Protein AF-A0A175YBG5-F1 (afdb_monomer_lite)

InterPro domains:
  IPR012340 Nucleic acid-binding, OB-fold [G3DSA:2.40.50.140] (12-159)
  IPR012340 Nucleic acid-binding, OB-fold [SSF50249] (46-140)

Structure (mmCIF, N/CA/C/O backbone):
data_AF-A0A175YBG5-F1
#
_entry.id   AF-A0A175YBG5-F1
#
loop_
_atom_site.group_PDB
_atom_site.id
_atom_site.type_symbol
_atom_site.label_atom_id
_atom_site.label_alt_id
_atom_site.label_comp_id
_atom_site.label_asym_id
_atom_site.label_entity_id
_atom_site.label_seq_id
_atom_site.pdbx_PDB_ins_code
_atom_site.Cartn_x
_atom_site.Cartn_y
_atom_site.Cartn_z
_atom_site.occupancy
_atom_site.B_iso_or_equiv
_atom_site.auth_seq_id
_atom_site.auth_comp_id
_atom_site.auth_asym_id
_atom_site.auth_atom_id
_atom_site.pdbx_PDB_model_num
ATOM 1 N N . MET A 1 1 ? 59.217 -25.275 -19.663 1.00 39.41 1 MET A N 1
ATOM 2 C CA . MET A 1 1 ? 59.135 -24.757 -18.282 1.00 39.41 1 MET A CA 1
ATOM 3 C C . MET A 1 1 ? 57.825 -23.993 -18.162 1.00 39.41 1 MET A C 1
ATOM 5 O O . MET A 1 1 ? 57.719 -22.913 -18.722 1.00 39.41 1 MET A O 1
ATOM 9 N N . LEU A 1 2 ? 56.801 -24.609 -17.568 1.00 44.31 2 LEU A N 1
ATOM 10 C CA . LEU A 1 2 ? 55.482 -24.009 -17.344 1.00 44.31 2 LEU A CA 1
ATOM 11 C C . LEU A 1 2 ? 55.426 -23.587 -15.873 1.00 44.31 2 LEU A C 1
ATOM 13 O O . LEU A 1 2 ? 55.463 -24.449 -14.999 1.00 44.31 2 LEU A O 1
ATOM 17 N N . HIS A 1 3 ? 55.401 -22.283 -15.597 1.00 46.66 3 HIS A N 1
ATOM 18 C CA . HIS A 1 3 ? 55.217 -21.778 -14.237 1.00 46.66 3 HIS A CA 1
ATOM 19 C C . HIS A 1 3 ? 53.729 -21.819 -13.881 1.00 46.66 3 HIS A C 1
ATOM 21 O O . HIS A 1 3 ? 52.921 -21.062 -14.414 1.00 46.66 3 HIS A O 1
ATOM 27 N N . SER A 1 4 ? 53.373 -22.740 -12.991 1.00 51.69 4 SER A N 1
ATOM 28 C CA . SER A 1 4 ? 52.066 -22.845 -12.355 1.00 51.69 4 SER A CA 1
ATOM 29 C C . SER A 1 4 ? 51.952 -21.814 -11.229 1.00 51.69 4 SER A C 1
ATOM 31 O O . SER A 1 4 ? 52.282 -22.112 -10.082 1.00 51.69 4 SER A O 1
ATOM 33 N N . ASN A 1 5 ? 51.478 -20.606 -11.533 1.00 50.47 5 ASN A N 1
ATOM 34 C CA . ASN A 1 5 ? 51.046 -19.676 -10.490 1.00 50.47 5 ASN A CA 1
ATOM 35 C C . ASN A 1 5 ? 49.584 -19.974 -10.143 1.00 50.47 5 ASN A C 1
ATOM 37 O O . ASN A 1 5 ? 48.661 -19.479 -10.786 1.00 50.47 5 ASN A O 1
ATOM 41 N N . GLY A 1 6 ? 49.390 -20.835 -9.142 1.00 46.56 6 GLY A N 1
ATOM 42 C CA . GLY A 1 6 ? 48.093 -21.042 -8.505 1.00 46.56 6 GLY A CA 1
ATOM 43 C C . GLY A 1 6 ? 47.667 -19.791 -7.736 1.00 46.56 6 GLY A C 1
ATOM 44 O O . GLY A 1 6 ? 48.471 -19.169 -7.044 1.00 46.56 6 GLY A O 1
ATOM 45 N N . TYR A 1 7 ? 46.401 -19.413 -7.877 1.00 59.97 7 TYR A N 1
ATOM 46 C CA . TYR A 1 7 ? 45.778 -18.351 -7.094 1.00 59.97 7 TYR A CA 1
ATOM 47 C C . TYR A 1 7 ? 45.638 -18.799 -5.630 1.00 59.97 7 TYR A C 1
ATOM 49 O O . TYR A 1 7 ? 45.017 -19.826 -5.357 1.00 59.97 7 TYR A O 1
ATOM 57 N N . VAL A 1 8 ? 46.200 -18.027 -4.695 1.00 61.91 8 VAL A N 1
ATOM 58 C CA . VAL A 1 8 ? 46.023 -18.205 -3.245 1.00 61.91 8 VAL A CA 1
ATOM 59 C C . VAL A 1 8 ? 45.037 -17.141 -2.768 1.00 61.91 8 VAL A C 1
ATOM 61 O O . VAL A 1 8 ? 45.303 -15.947 -2.901 1.00 61.91 8 VAL A O 1
ATOM 64 N N . ALA A 1 9 ? 43.884 -17.565 -2.252 1.00 51.94 9 ALA A N 1
ATOM 65 C CA . ALA A 1 9 ? 42.899 -16.652 -1.680 1.00 51.94 9 ALA A CA 1
ATOM 66 C C . ALA A 1 9 ? 43.435 -16.059 -0.360 1.00 51.94 9 ALA A C 1
ATOM 68 O O . ALA A 1 9 ? 43.963 -16.815 0.458 1.00 51.94 9 ALA A O 1
ATOM 69 N N . PRO A 1 10 ? 43.310 -14.743 -0.117 1.00 54.09 10 PRO A N 1
ATOM 70 C CA . PRO A 1 10 ? 43.702 -14.160 1.160 1.00 54.09 10 PRO A CA 1
ATOM 71 C C . PRO A 1 10 ? 42.749 -14.613 2.275 1.00 54.09 10 PRO A C 1
ATOM 73 O O . PRO A 1 10 ? 41.526 -14.616 2.105 1.00 54.09 10 PRO A O 1
ATOM 76 N N . GLU A 1 11 ? 43.316 -14.990 3.421 1.00 44.41 11 GLU A N 1
ATOM 77 C CA . GLU A 1 11 ? 42.563 -15.370 4.615 1.00 44.41 11 GLU A CA 1
ATOM 78 C C . GLU A 1 11 ? 41.701 -14.194 5.100 1.00 44.41 11 GLU A C 1
ATOM 80 O O . GLU A 1 11 ? 42.183 -13.085 5.336 1.00 44.41 11 GLU A O 1
ATOM 85 N N . ARG A 1 12 ? 40.392 -14.434 5.235 1.00 46.22 12 ARG A N 1
ATOM 86 C CA . ARG A 1 12 ? 39.456 -13.496 5.862 1.00 46.22 12 ARG A CA 1
ATOM 87 C C . ARG A 1 12 ? 39.710 -13.489 7.367 1.00 46.22 12 ARG A C 1
ATOM 89 O O . ARG A 1 12 ? 39.207 -14.354 8.081 1.00 46.22 12 ARG A O 1
ATOM 96 N N . THR A 1 13 ? 40.429 -12.489 7.860 1.00 45.75 13 THR A N 1
ATOM 97 C CA . THR A 1 13 ? 40.442 -12.169 9.290 1.00 45.75 13 THR A CA 1
ATOM 98 C C . THR A 1 13 ? 39.051 -11.667 9.677 1.00 45.75 13 THR A C 1
ATOM 100 O O . THR A 1 13 ? 38.637 -10.575 9.289 1.00 45.75 13 THR A O 1
ATOM 103 N N . LEU A 1 14 ? 38.293 -12.502 10.388 1.00 44.81 14 LEU A N 1
ATOM 104 C CA . LEU A 1 14 ? 36.971 -12.171 10.908 1.00 44.81 14 LEU A CA 1
ATOM 105 C C . LEU A 1 14 ? 37.144 -11.267 12.137 1.00 44.81 14 LEU A C 1
ATOM 107 O O . LEU A 1 14 ? 37.247 -11.738 13.267 1.00 44.81 14 LEU A O 1
ATOM 111 N N . SER A 1 15 ? 37.228 -9.958 11.914 1.00 48.00 15 SER A N 1
ATOM 112 C CA . SER A 1 15 ? 37.190 -8.971 12.992 1.00 48.00 15 SER A CA 1
ATOM 113 C C . SER A 1 15 ? 35.750 -8.861 13.492 1.00 48.00 15 SER A C 1
ATOM 115 O O . SER A 1 15 ? 34.935 -8.129 12.933 1.00 48.00 15 SER A O 1
ATOM 117 N N . THR A 1 16 ? 35.423 -9.612 14.539 1.00 43.09 16 THR A N 1
ATOM 118 C CA . THR A 1 16 ? 34.189 -9.443 15.308 1.00 43.09 16 THR A CA 1
ATOM 119 C C . THR A 1 16 ? 34.255 -8.100 16.038 1.00 43.09 16 THR A C 1
ATOM 121 O O . THR A 1 16 ? 34.799 -8.010 17.135 1.00 43.09 16 THR A O 1
ATOM 124 N N . GLN A 1 17 ? 33.738 -7.039 15.419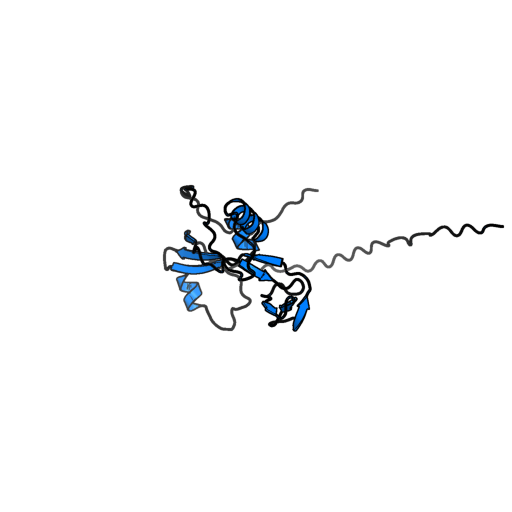 1.00 53.94 17 GLN A N 1
ATOM 125 C CA . GLN A 1 17 ? 33.388 -5.809 16.126 1.00 53.94 17 GLN A CA 1
ATOM 126 C C . GLN A 1 17 ? 31.899 -5.877 16.450 1.00 53.94 17 GLN A C 1
ATOM 128 O O . GLN A 1 17 ? 31.035 -5.569 15.633 1.00 53.94 17 GLN A O 1
ATOM 133 N N . THR A 1 18 ? 31.615 -6.379 17.649 1.00 42.34 18 THR A N 1
ATOM 134 C CA . THR A 1 18 ? 30.298 -6.304 18.272 1.00 42.34 18 THR A CA 1
ATOM 135 C C . THR A 1 18 ? 30.123 -4.886 18.802 1.00 42.34 18 THR A C 1
ATOM 137 O O . THR A 1 18 ? 30.370 -4.626 19.979 1.00 42.34 18 THR A O 1
ATOM 140 N N . ASP A 1 19 ? 29.694 -3.964 17.943 1.00 41.84 19 ASP A N 1
ATOM 141 C CA . ASP A 1 19 ? 29.124 -2.700 18.403 1.00 41.84 19 ASP A CA 1
ATOM 142 C C . ASP A 1 19 ? 27.741 -2.994 18.987 1.00 41.84 19 ASP A C 1
ATOM 144 O O . ASP A 1 19 ? 26.705 -2.945 18.323 1.00 41.84 19 ASP A O 1
ATOM 148 N N . SER A 1 20 ? 27.742 -3.350 20.270 1.00 51.06 20 SER A N 1
ATOM 149 C CA . SER A 1 20 ? 26.552 -3.426 21.108 1.00 51.06 20 SER A CA 1
ATOM 150 C C . SER A 1 20 ? 26.040 -2.010 21.372 1.00 51.06 20 SER A C 1
ATOM 152 O O . SER A 1 20 ? 26.181 -1.472 22.468 1.00 51.06 20 SER A O 1
ATOM 154 N N . SER A 1 21 ? 25.437 -1.398 20.356 1.00 53.62 21 SER A N 1
ATOM 155 C CA . SER A 1 21 ? 24.581 -0.234 20.551 1.00 53.62 21 SER A CA 1
ATOM 156 C C . SER A 1 21 ? 23.300 -0.723 21.216 1.00 53.62 21 SER A C 1
ATOM 158 O O . SER A 1 21 ? 22.444 -1.332 20.576 1.00 53.62 21 SER A O 1
ATOM 160 N N . THR A 1 22 ? 23.175 -0.500 22.521 1.00 45.62 22 THR A N 1
ATOM 161 C CA . THR A 1 22 ? 21.917 -0.639 23.256 1.00 45.62 22 THR A CA 1
ATOM 162 C C . THR A 1 22 ? 20.915 0.357 22.676 1.00 45.62 22 THR A C 1
ATOM 164 O O . THR A 1 22 ? 20.837 1.510 23.094 1.00 45.62 22 THR A O 1
ATOM 167 N N . VAL A 1 23 ? 20.157 -0.078 21.669 1.00 51.62 23 VAL A N 1
ATOM 168 C CA . VAL A 1 23 ? 19.010 0.668 21.152 1.00 51.62 23 VAL A CA 1
ATOM 169 C C . VAL A 1 23 ? 17.955 0.653 22.254 1.00 51.62 23 VAL A C 1
ATOM 171 O O . VAL A 1 23 ? 17.267 -0.345 22.460 1.00 51.62 23 VAL A O 1
ATOM 174 N N . SER A 1 24 ? 17.874 1.746 23.012 1.00 56.00 24 SER A N 1
ATOM 175 C CA . SER A 1 24 ? 16.765 2.003 23.928 1.00 56.00 24 SER A CA 1
ATOM 176 C C . SER A 1 24 ? 15.483 2.039 23.097 1.00 56.00 24 SER A C 1
ATOM 178 O O . SER A 1 24 ? 15.233 2.996 22.364 1.00 56.00 24 SER A O 1
ATOM 180 N N . ALA A 1 25 ? 14.714 0.952 23.131 1.00 65.62 25 ALA A N 1
ATOM 181 C CA . ALA A 1 25 ? 13.457 0.859 22.408 1.00 65.62 25 ALA A CA 1
ATOM 182 C C . ALA A 1 25 ? 12.445 1.799 23.074 1.00 65.62 25 ALA A C 1
ATOM 184 O O . ALA A 1 25 ? 11.938 1.504 24.157 1.00 65.62 25 ALA A O 1
ATOM 185 N N . MET A 1 26 ? 12.163 2.942 22.444 1.00 69.75 26 MET A N 1
ATOM 186 C CA . MET A 1 26 ? 11.048 3.780 22.879 1.00 69.75 26 MET A CA 1
ATOM 187 C C . MET A 1 26 ? 9.734 2.996 22.711 1.00 69.75 26 MET A C 1
ATOM 189 O O . MET A 1 26 ? 9.550 2.350 21.675 1.00 69.75 26 MET A O 1
ATOM 193 N N . PRO A 1 27 ? 8.824 3.013 23.703 1.00 81.12 27 PRO A N 1
ATOM 194 C CA . PRO A 1 27 ? 7.540 2.333 23.587 1.00 81.12 27 PRO A CA 1
ATOM 195 C C . PRO A 1 27 ? 6.731 2.888 22.408 1.00 81.12 27 PRO A C 1
ATOM 197 O O . PRO A 1 27 ? 6.555 4.099 22.299 1.00 81.12 27 PRO A O 1
ATOM 200 N N . ILE A 1 28 ? 6.217 2.008 21.543 1.00 86.94 28 ILE A N 1
ATOM 201 C CA . ILE A 1 28 ? 5.280 2.400 20.482 1.00 86.94 28 ILE A CA 1
ATOM 202 C C . ILE A 1 28 ? 3.942 2.745 21.144 1.00 86.94 28 ILE A C 1
ATOM 204 O O . ILE A 1 28 ? 3.308 1.885 21.761 1.00 86.94 28 ILE A O 1
ATOM 208 N N . GLU A 1 29 ? 3.512 3.999 21.025 1.00 89.62 29 GLU A N 1
ATOM 209 C CA . GLU A 1 29 ? 2.240 4.470 21.576 1.00 89.62 29 GLU A CA 1
ATOM 210 C C . GLU A 1 29 ? 1.059 3.843 20.813 1.00 89.62 29 GLU A C 1
ATOM 212 O O . GLU A 1 29 ? 1.072 3.754 19.583 1.00 89.62 29 GLU A O 1
ATOM 217 N N . THR A 1 30 ? 0.027 3.398 21.537 1.00 92.81 30 THR A N 1
ATOM 218 C CA . THR A 1 30 ? -1.232 2.929 20.935 1.00 92.81 30 THR A CA 1
ATOM 219 C C . THR A 1 30 ? -2.256 4.054 20.949 1.00 92.81 30 THR A C 1
ATOM 221 O O . THR A 1 30 ? -2.553 4.566 22.024 1.00 92.81 30 THR A O 1
ATOM 224 N N . ILE A 1 31 ? -2.820 4.399 19.790 1.00 92.31 31 ILE A N 1
ATOM 225 C CA . ILE A 1 31 ? -3.788 5.498 19.643 1.00 92.31 31 ILE A CA 1
ATOM 226 C C . ILE A 1 31 ? -4.990 5.090 18.781 1.00 92.31 31 ILE A C 1
ATOM 228 O O . ILE A 1 31 ? -4.914 4.169 17.959 1.00 92.31 31 ILE A O 1
ATOM 232 N N . SER A 1 32 ? -6.106 5.789 18.970 1.00 94.19 32 SER A N 1
ATOM 233 C CA . SER A 1 32 ? -7.300 5.719 18.120 1.00 94.19 32 SER A CA 1
ATOM 234 C C . SER A 1 32 ? -7.132 6.506 16.818 1.00 94.19 32 SER A C 1
ATOM 236 O O . SER A 1 32 ? -6.231 7.336 16.675 1.00 94.19 32 SER A O 1
ATOM 238 N N . LEU A 1 33 ? -8.027 6.266 15.860 1.00 92.44 33 LEU A N 1
ATOM 239 C CA . LEU A 1 33 ? -8.078 7.018 14.607 1.00 92.44 33 LEU A CA 1
ATOM 240 C C . LEU A 1 33 ? -8.401 8.499 14.834 1.00 92.44 33 LEU A C 1
ATOM 242 O O . LEU A 1 33 ? -7.800 9.356 14.188 1.00 92.44 33 LEU A O 1
ATOM 246 N N . LYS A 1 34 ? -9.285 8.809 15.788 1.00 93.19 34 LYS A N 1
ATOM 247 C CA . LYS A 1 34 ? -9.568 10.193 16.172 1.00 93.19 34 LYS A CA 1
ATOM 248 C C . LYS A 1 34 ? -8.318 10.900 16.700 1.00 93.19 34 LYS A C 1
ATOM 250 O O . LYS A 1 34 ? -7.972 11.969 16.207 1.00 93.19 34 LYS A O 1
ATOM 255 N N . GLU A 1 35 ? -7.603 10.287 17.643 1.00 90.81 35 GLU A N 1
ATOM 256 C CA . GLU A 1 35 ? -6.366 10.864 18.192 1.00 90.81 35 GLU A CA 1
ATOM 257 C C . GLU A 1 35 ? -5.296 11.034 17.113 1.00 90.81 35 GLU A C 1
ATOM 259 O O . GLU A 1 35 ? -4.602 12.043 17.114 1.00 90.81 35 GLU A O 1
ATOM 264 N N . LEU A 1 36 ? -5.181 10.089 16.171 1.00 89.50 36 LEU A N 1
ATOM 265 C CA . LEU A 1 36 ? -4.269 10.203 15.029 1.00 89.50 36 LEU A CA 1
ATOM 266 C C . LEU A 1 36 ? -4.566 11.459 14.193 1.00 89.50 36 LEU A C 1
ATOM 268 O O . LEU A 1 36 ? -3.640 12.177 13.813 1.00 89.50 36 LEU A O 1
ATOM 272 N N . SER A 1 37 ? -5.845 11.752 13.943 1.00 87.12 37 SER A N 1
ATOM 273 C CA . SER A 1 37 ? -6.255 12.937 13.180 1.00 87.12 37 SER A CA 1
ATOM 274 C C . SER A 1 37 ? -5.892 14.247 13.889 1.00 87.12 37 SER A C 1
ATOM 276 O O . SER A 1 37 ? -5.363 15.167 13.269 1.00 87.12 37 SER A O 1
ATOM 278 N N . GLU A 1 38 ? -6.079 14.301 15.209 1.00 87.44 38 GLU A N 1
ATOM 279 C CA . GLU A 1 38 ? -5.767 15.467 16.044 1.00 87.44 38 GLU A CA 1
ATOM 280 C C . GLU A 1 38 ? -4.251 15.681 16.186 1.00 87.44 38 GLU A C 1
ATOM 282 O O . GLU A 1 38 ? -3.775 16.802 16.358 1.00 87.44 38 GLU A O 1
ATOM 287 N N . LYS A 1 39 ? -3.485 14.594 16.077 1.00 79.12 39 LYS A N 1
ATOM 288 C CA . LYS A 1 39 ? -2.033 14.539 16.238 1.00 79.12 39 LYS A CA 1
ATOM 289 C C . LYS A 1 39 ? -1.247 14.874 14.962 1.00 79.12 39 LYS A C 1
ATOM 291 O O . LYS A 1 39 ? -0.025 14.958 15.016 1.00 79.12 39 LYS A O 1
ATOM 296 N N . THR A 1 40 ? -1.890 15.082 13.814 1.00 70.06 40 THR A N 1
ATOM 297 C CA . THR A 1 40 ? -1.182 15.281 12.535 1.00 70.06 40 THR A CA 1
ATOM 298 C C . THR A 1 40 ? -0.545 16.684 12.447 1.00 70.06 40 THR A C 1
ATOM 300 O O . THR A 1 40 ? -1.069 17.581 11.792 1.00 70.06 40 THR A O 1
ATOM 303 N N . SER A 1 41 ? 0.592 16.898 13.120 1.00 68.81 41 SER A N 1
ATOM 304 C CA . SER A 1 41 ? 1.480 18.056 12.933 1.00 68.81 41 SER A CA 1
ATOM 305 C C . SER A 1 41 ? 2.700 17.671 12.085 1.00 68.81 41 SER A C 1
ATOM 307 O O . SER A 1 41 ? 3.074 16.501 11.994 1.00 68.81 41 SER A O 1
ATOM 309 N N . THR A 1 42 ? 3.356 18.656 11.466 1.00 58.16 42 THR A N 1
ATOM 310 C CA . THR A 1 42 ? 4.539 18.459 10.604 1.00 58.16 42 THR A CA 1
ATOM 311 C C . THR A 1 42 ? 5.722 17.796 11.325 1.00 58.16 42 THR A C 1
ATOM 313 O O . THR A 1 42 ? 6.606 17.251 10.672 1.00 58.16 42 THR A O 1
ATOM 316 N N . GLU A 1 43 ? 5.736 17.809 12.661 1.00 61.31 43 GLU A N 1
ATOM 317 C CA . GLU A 1 43 ? 6.781 17.215 13.507 1.00 61.31 43 GLU A CA 1
ATOM 318 C C . GLU A 1 43 ? 6.641 15.687 13.659 1.00 61.31 43 GLU A C 1
ATOM 320 O O . GLU A 1 43 ? 7.544 15.028 14.165 1.00 61.31 43 GLU A O 1
ATOM 325 N N . MET A 1 44 ? 5.530 15.100 13.196 1.00 62.31 44 MET A N 1
ATOM 326 C CA . MET A 1 44 ? 5.170 13.698 13.461 1.00 62.31 44 MET A CA 1
ATOM 327 C C . MET A 1 44 ? 5.412 12.747 12.281 1.00 62.31 44 MET A C 1
ATOM 329 O O . MET A 1 44 ? 5.088 11.565 12.379 1.00 62.31 44 MET A O 1
ATOM 333 N N . LEU A 1 45 ? 6.010 13.224 11.181 1.00 63.28 45 LEU A N 1
ATOM 334 C CA . LEU A 1 45 ? 6.284 12.406 9.987 1.00 63.28 45 LEU A CA 1
ATOM 335 C C . LEU A 1 45 ? 7.230 11.218 10.262 1.00 63.28 45 LEU A C 1
ATOM 337 O O . LEU A 1 45 ? 7.162 10.224 9.543 1.00 63.28 45 LEU A O 1
ATOM 341 N N . ASP A 1 46 ? 8.030 11.290 11.331 1.00 72.00 46 ASP A N 1
ATOM 342 C CA . ASP A 1 46 ? 8.980 10.244 11.740 1.00 72.00 46 ASP A CA 1
ATOM 343 C C . ASP A 1 46 ? 8.552 9.473 13.010 1.00 72.00 46 ASP A C 1
ATOM 345 O O . ASP A 1 46 ? 9.364 8.777 13.624 1.00 72.00 46 ASP A O 1
ATOM 349 N N . THR A 1 47 ? 7.282 9.569 13.430 1.00 80.19 47 THR A N 1
ATOM 350 C CA . THR A 1 47 ? 6.781 8.862 14.627 1.00 80.19 47 THR A CA 1
ATOM 351 C C . THR A 1 47 ? 5.981 7.610 14.265 1.00 80.19 47 THR A C 1
ATOM 353 O O . THR A 1 47 ? 5.149 7.615 13.360 1.00 80.19 47 THR A O 1
ATOM 356 N N . PHE A 1 48 ? 6.208 6.522 15.007 1.00 84.69 48 PHE A N 1
ATOM 357 C CA . PHE A 1 48 ? 5.481 5.264 14.845 1.00 84.69 48 PHE A CA 1
ATOM 358 C C . PHE A 1 48 ? 4.389 5.114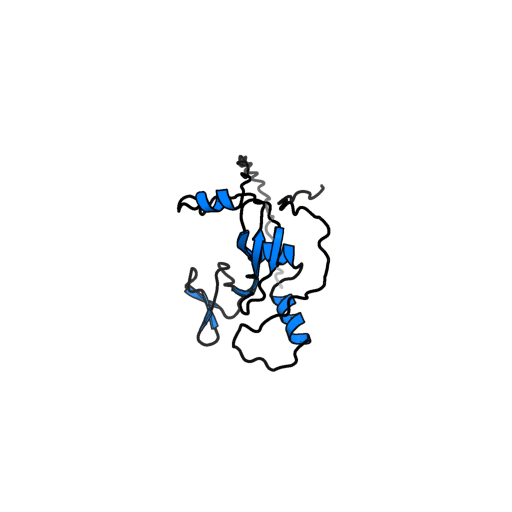 15.904 1.00 84.69 48 PHE A C 1
ATOM 360 O O . PHE A 1 48 ? 4.653 5.229 17.100 1.00 84.69 48 PHE A O 1
ATOM 367 N N . PHE A 1 49 ? 3.186 4.765 15.455 1.00 88.38 49 PHE A N 1
ATOM 368 C CA . PHE A 1 49 ? 2.030 4.505 16.309 1.00 88.38 49 PHE A CA 1
ATOM 369 C C . PHE A 1 49 ? 1.440 3.129 16.019 1.00 88.38 49 PHE A C 1
ATOM 371 O O . PHE A 1 49 ? 1.518 2.623 14.897 1.00 88.38 49 PHE A O 1
ATOM 378 N N . LEU A 1 50 ? 0.797 2.541 17.024 1.00 91.25 50 LEU A N 1
ATOM 379 C CA . LEU A 1 50 ? -0.018 1.345 16.867 1.00 91.25 50 LEU A CA 1
ATOM 380 C C . LEU A 1 50 ? -1.499 1.733 16.870 1.00 91.25 50 LEU A C 1
ATOM 382 O O . LEU A 1 50 ? -2.010 2.248 17.860 1.00 91.25 50 LEU A O 1
ATOM 386 N N . CYS A 1 51 ? -2.209 1.433 15.785 1.00 90.88 51 CYS A N 1
ATOM 387 C CA . CYS A 1 51 ? -3.656 1.613 15.709 1.00 90.88 51 CYS A CA 1
ATOM 388 C C . CYS A 1 51 ? -4.337 0.269 15.441 1.00 90.88 51 CYS A C 1
ATOM 390 O O . CYS A 1 51 ? -3.915 -0.495 14.568 1.00 90.88 51 CYS A O 1
ATOM 392 N N . LYS A 1 52 ? -5.393 -0.034 16.203 1.00 92.88 52 LYS A N 1
ATOM 393 C CA . LYS A 1 52 ? -6.205 -1.243 16.020 1.00 92.88 52 LYS A CA 1
ATOM 394 C C . LYS A 1 52 ? -7.481 -0.874 15.287 1.00 92.88 52 LYS A C 1
ATOM 396 O O . LYS A 1 52 ? -8.355 -0.216 15.842 1.00 92.88 52 LYS A O 1
ATOM 401 N N . VAL A 1 53 ? -7.593 -1.351 14.057 1.00 94.06 53 VAL A N 1
ATOM 402 C CA . VAL A 1 53 ? -8.702 -1.025 13.162 1.00 94.06 53 VAL A CA 1
ATOM 403 C C . VAL A 1 53 ? -9.320 -2.288 12.584 1.00 94.06 53 VAL A C 1
ATOM 405 O O . VAL A 1 53 ? -8.669 -3.323 12.446 1.00 94.06 53 VAL A O 1
ATOM 408 N N . GLN A 1 54 ? -10.590 -2.193 12.211 1.00 94.81 54 GLN A N 1
ATOM 409 C CA . GLN A 1 54 ? -11.271 -3.184 11.400 1.00 94.81 54 GLN A CA 1
ATOM 410 C C . GLN A 1 54 ? -11.301 -2.713 9.947 1.00 94.81 54 GLN A C 1
ATOM 412 O O . GLN A 1 54 ? -11.856 -1.657 9.643 1.00 94.81 54 GLN A O 1
ATOM 417 N N . VAL A 1 55 ? -10.767 -3.527 9.039 1.00 93.12 55 VAL A N 1
ATOM 418 C CA . VAL A 1 55 ? -10.914 -3.299 7.597 1.00 93.12 55 VAL A CA 1
ATOM 419 C C . VAL A 1 55 ? -12.379 -3.517 7.214 1.00 93.12 55 VAL A C 1
ATOM 421 O O . VAL A 1 55 ? -12.931 -4.592 7.452 1.00 93.12 55 VAL A O 1
ATOM 424 N N . LYS A 1 56 ? -13.028 -2.487 6.669 1.00 93.94 56 LYS A N 1
ATOM 425 C CA . LYS A 1 56 ? -14.428 -2.532 6.223 1.00 93.94 56 LYS A CA 1
ATOM 426 C C . LYS A 1 56 ? -14.543 -2.794 4.734 1.00 93.94 56 LYS A C 1
ATOM 428 O O . LYS A 1 56 ? -15.354 -3.621 4.332 1.00 93.94 56 LYS A O 1
ATOM 433 N N . VAL A 1 57 ? -13.748 -2.084 3.943 1.00 91.19 57 VAL A N 1
ATOM 434 C CA . VAL A 1 57 ? -13.746 -2.170 2.481 1.00 91.19 57 VAL A CA 1
ATOM 435 C C . VAL A 1 57 ? -12.302 -2.137 2.007 1.00 91.19 57 VAL A C 1
ATOM 437 O O . VAL A 1 57 ? -11.487 -1.401 2.561 1.00 91.19 57 VAL A O 1
ATOM 440 N N . VAL A 1 58 ? -11.989 -2.939 0.996 1.00 89.31 58 VAL A N 1
ATOM 441 C CA . VAL A 1 58 ? -10.771 -2.792 0.199 1.00 89.31 58 VAL A CA 1
ATOM 442 C C . VAL A 1 58 ? -11.202 -2.114 -1.093 1.00 89.31 58 VAL A C 1
ATOM 444 O O . VAL A 1 58 ? -12.085 -2.628 -1.773 1.00 89.31 58 VAL A O 1
ATOM 447 N N . GLU A 1 59 ? -10.660 -0.937 -1.390 1.00 86.94 59 GLU A N 1
ATOM 448 C CA . GLU A 1 59 ? -11.049 -0.201 -2.589 1.00 86.94 59 GLU A CA 1
ATOM 449 C C . GLU A 1 59 ? -10.411 -0.840 -3.826 1.00 86.94 59 GLU A C 1
ATOM 451 O O . GLU A 1 59 ? -9.186 -0.895 -3.975 1.00 86.94 59 GLU A O 1
ATOM 456 N N . GLU A 1 60 ? -11.259 -1.286 -4.748 1.00 78.31 60 GLU A N 1
ATOM 457 C CA . GLU A 1 60 ? -10.862 -1.772 -6.068 1.00 78.31 60 GLU A CA 1
ATOM 458 C C . GLU A 1 60 ? -10.627 -0.576 -6.996 1.00 78.31 60 GLU A C 1
ATOM 460 O O . GLU A 1 60 ? -11.425 -0.247 -7.871 1.00 78.31 60 GLU A O 1
ATOM 465 N N . THR A 1 61 ? -9.535 0.145 -6.754 1.00 75.38 61 THR A N 1
ATOM 466 C CA . THR A 1 61 ? -9.113 1.241 -7.631 1.00 75.38 61 THR A CA 1
ATOM 467 C C . THR A 1 61 ? -8.320 0.698 -8.810 1.00 75.38 61 THR A C 1
ATOM 469 O O . THR A 1 61 ? -7.557 -0.253 -8.672 1.00 75.38 61 THR A O 1
ATOM 472 N N . ASN A 1 62 ? -8.414 1.351 -9.970 1.00 67.19 62 ASN A N 1
ATOM 473 C CA . ASN A 1 62 ? -7.602 0.983 -11.136 1.00 67.19 62 ASN A CA 1
ATOM 474 C C . ASN A 1 62 ? -6.088 1.148 -10.883 1.00 67.19 62 ASN A C 1
ATOM 476 O O . ASN A 1 62 ? -5.298 0.543 -11.595 1.00 67.19 62 ASN A O 1
ATOM 480 N N . SER A 1 63 ? -5.692 1.9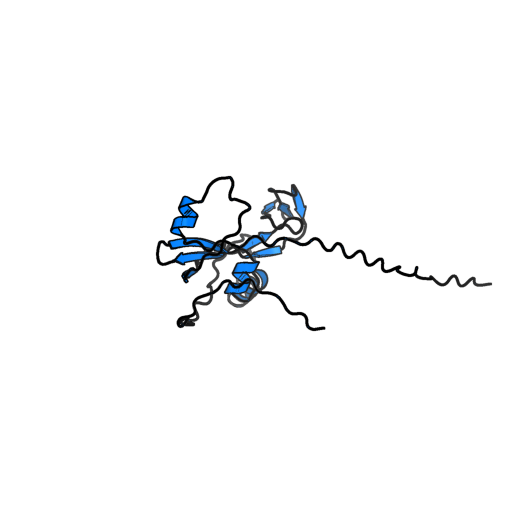14 -9.856 1.00 82.50 63 SER A N 1
ATOM 481 C CA . SER A 1 63 ? -4.301 2.252 -9.513 1.00 82.50 63 SER A CA 1
ATOM 482 C C . SER A 1 63 ? -3.769 1.531 -8.269 1.00 82.50 63 SER A C 1
ATOM 484 O O . SER A 1 63 ? -2.961 2.089 -7.522 1.00 82.50 63 SER A O 1
ATOM 486 N N . TRP A 1 64 ? -4.216 0.298 -8.030 1.00 89.88 64 TRP A N 1
ATOM 487 C CA . TRP A 1 64 ? -3.865 -0.496 -6.845 1.00 89.88 64 TRP A CA 1
ATOM 488 C C . TRP A 1 64 ? -2.392 -0.967 -6.808 1.00 89.88 64 TRP A C 1
ATOM 490 O O . TRP A 1 64 ? -1.947 -1.602 -5.846 1.00 89.88 64 TRP A O 1
ATOM 500 N N . TRP A 1 65 ? -1.611 -0.653 -7.843 1.00 93.00 65 TRP A N 1
ATOM 501 C CA . TRP A 1 65 ? -0.167 -0.857 -7.912 1.00 93.00 65 TRP A CA 1
ATOM 502 C C . TRP A 1 65 ? 0.507 0.281 -8.683 1.00 93.00 65 TRP A C 1
ATOM 504 O O . TRP A 1 65 ? -0.151 1.066 -9.361 1.00 93.00 65 TRP A O 1
ATOM 514 N N . PHE A 1 66 ? 1.829 0.370 -8.565 1.00 92.88 66 PHE A N 1
ATOM 515 C CA . PHE A 1 66 ? 2.641 1.353 -9.277 1.00 92.88 66 PHE A CA 1
ATOM 516 C C . PHE A 1 66 ? 4.017 0.785 -9.636 1.00 92.88 66 PHE A C 1
ATOM 518 O O . PHE A 1 66 ? 4.475 -0.208 -9.058 1.00 92.88 66 PHE A O 1
ATOM 525 N N . PHE A 1 67 ? 4.680 1.426 -10.596 1.00 93.62 67 PHE A N 1
ATOM 526 C CA . PHE A 1 67 ? 6.082 1.179 -10.908 1.00 93.62 67 PHE A CA 1
ATOM 527 C C . PHE A 1 67 ? 6.963 1.856 -9.864 1.00 93.62 67 PHE A C 1
ATOM 529 O O . PHE A 1 67 ? 6.855 3.051 -9.624 1.00 93.62 67 PHE A O 1
ATOM 536 N N . SER A 1 68 ? 7.839 1.093 -9.232 1.00 94.12 68 SER A N 1
ATOM 537 C CA . SER A 1 68 ? 8.747 1.546 -8.192 1.00 94.12 68 SER A CA 1
ATOM 538 C C . SER A 1 68 ? 10.178 1.595 -8.719 1.00 94.12 68 SER A C 1
ATOM 540 O O . SER A 1 68 ? 10.651 0.702 -9.435 1.00 94.12 68 SER A O 1
ATOM 542 N N . CYS A 1 69 ? 10.879 2.670 -8.377 1.00 92.12 69 CYS A N 1
ATOM 543 C CA . CYS A 1 69 ? 12.291 2.851 -8.654 1.00 92.12 69 CYS A CA 1
ATOM 544 C C . CYS A 1 69 ? 13.110 1.792 -7.912 1.00 92.12 69 CYS A C 1
ATOM 546 O O . CYS A 1 69 ? 13.066 1.714 -6.685 1.00 92.12 69 CYS A O 1
ATOM 548 N N . ILE A 1 70 ? 13.936 1.046 -8.647 1.00 90.00 70 ILE A N 1
ATOM 549 C CA . ILE A 1 70 ? 14.816 0.016 -8.076 1.00 90.00 70 ILE A CA 1
ATOM 550 C C . ILE A 1 70 ? 15.846 0.579 -7.080 1.00 90.00 70 ILE A C 1
ATOM 552 O O . ILE A 1 70 ? 16.339 -0.152 -6.230 1.00 90.00 70 ILE A O 1
ATOM 556 N N . GLY A 1 71 ? 16.183 1.870 -7.185 1.00 88.56 71 GLY A N 1
ATOM 557 C CA . GLY A 1 71 ? 17.179 2.516 -6.328 1.00 88.56 71 GLY A CA 1
ATOM 558 C C . GLY A 1 71 ? 16.618 3.049 -5.009 1.00 88.56 71 GLY A C 1
ATOM 559 O O . GLY A 1 71 ? 17.253 2.893 -3.973 1.00 88.56 71 GLY A O 1
ATOM 560 N N . CYS A 1 72 ? 15.445 3.691 -5.032 1.00 89.94 72 CYS A N 1
ATOM 561 C CA . CYS A 1 72 ? 14.897 4.391 -3.860 1.00 89.94 72 CYS A CA 1
ATOM 562 C C . CYS A 1 72 ? 13.502 3.929 -3.423 1.00 89.94 72 CYS A C 1
ATOM 564 O O . CYS A 1 72 ? 13.008 4.395 -2.400 1.00 89.94 72 CYS A O 1
ATOM 566 N N . GLY A 1 73 ? 12.844 3.055 -4.185 1.00 89.31 73 GLY A N 1
ATOM 567 C CA . GLY A 1 73 ? 11.503 2.563 -3.882 1.00 89.31 73 GLY A CA 1
ATOM 568 C C . GLY A 1 73 ? 10.351 3.531 -4.182 1.00 89.31 73 GLY A C 1
ATOM 569 O O . GLY A 1 73 ? 9.197 3.103 -4.134 1.00 89.31 73 GLY A O 1
ATOM 570 N N . GLU A 1 74 ? 10.636 4.791 -4.518 1.00 91.06 74 GLU A N 1
ATOM 571 C CA . GLU A 1 74 ? 9.620 5.780 -4.909 1.00 91.06 74 GLU A CA 1
ATOM 572 C C . GLU A 1 74 ? 8.962 5.436 -6.242 1.00 91.06 74 GLU A C 1
ATOM 574 O O . GLU A 1 74 ? 9.488 4.647 -7.027 1.00 91.06 74 GLU A O 1
ATOM 579 N N . GLU A 1 75 ? 7.829 6.070 -6.521 1.00 91.94 75 GLU A N 1
ATOM 580 C CA . GLU A 1 75 ? 7.129 5.910 -7.790 1.00 91.94 75 GLU A CA 1
ATOM 581 C C . GLU A 1 75 ? 7.989 6.358 -8.984 1.00 91.94 75 GLU A C 1
ATOM 583 O O . GLU A 1 75 ? 8.681 7.383 -8.964 1.00 91.94 75 GLU A O 1
ATOM 588 N N . ALA A 1 76 ? 7.967 5.532 -10.022 1.00 92.75 76 ALA A N 1
ATOM 589 C CA . ALA A 1 76 ? 8.639 5.720 -11.290 1.00 92.75 76 ALA A CA 1
ATOM 590 C C . ALA A 1 76 ? 7.596 5.789 -12.407 1.00 92.75 76 ALA A C 1
ATOM 592 O O . ALA A 1 76 ? 6.566 5.122 -12.362 1.00 92.75 76 ALA A O 1
ATOM 593 N N . TYR A 1 77 ? 7.895 6.579 -13.432 1.00 92.31 77 TYR A N 1
ATOM 594 C CA . TYR A 1 77 ? 6.998 6.825 -14.556 1.00 92.31 77 TYR A CA 1
ATOM 595 C C . TYR A 1 77 ? 7.633 6.346 -15.851 1.00 92.31 77 TYR A C 1
ATOM 597 O O . TYR A 1 77 ? 8.842 6.493 -16.032 1.00 92.31 77 TYR A O 1
ATOM 605 N N . THR A 1 78 ? 6.832 5.817 -16.771 1.00 90.44 78 THR A N 1
ATOM 606 C CA . THR A 1 78 ? 7.309 5.500 -18.118 1.00 90.44 78 THR A CA 1
ATOM 607 C C . THR A 1 78 ? 7.379 6.783 -18.941 1.00 90.44 78 THR A C 1
ATOM 609 O O . THR A 1 78 ? 6.362 7.414 -19.210 1.00 90.44 78 THR A O 1
ATOM 612 N N . ILE A 1 79 ? 8.588 7.185 -19.328 1.00 87.69 79 ILE A N 1
ATOM 613 C CA . ILE A 1 79 ? 8.858 8.352 -20.170 1.00 87.69 79 ILE A CA 1
ATOM 614 C C . ILE A 1 79 ? 9.739 7.874 -21.322 1.00 87.69 79 ILE A C 1
ATOM 616 O O . ILE A 1 79 ? 10.825 7.344 -21.090 1.00 87.69 79 ILE A O 1
ATOM 620 N N . GLU A 1 80 ? 9.250 8.022 -22.557 1.00 85.62 80 GLU A N 1
ATOM 621 C CA . GLU A 1 80 ? 9.954 7.594 -23.781 1.00 85.62 80 GLU A CA 1
ATOM 622 C C . GLU A 1 80 ? 10.384 6.109 -23.748 1.00 85.62 80 GLU A C 1
ATOM 624 O O . GLU A 1 80 ? 11.500 5.750 -24.125 1.00 85.62 80 GLU A O 1
ATOM 629 N N . GLY A 1 81 ? 9.512 5.233 -23.235 1.00 84.31 81 GLY A N 1
ATOM 630 C CA . GLY A 1 81 ? 9.776 3.791 -23.132 1.00 84.31 81 GLY A CA 1
ATOM 631 C C . GLY A 1 81 ? 10.790 3.395 -22.050 1.00 84.31 81 GLY A C 1
ATOM 632 O O . GLY A 1 81 ? 11.248 2.255 -22.026 1.00 84.31 81 GLY A O 1
ATOM 633 N N . LYS A 1 82 ? 11.169 4.313 -21.151 1.00 87.81 82 LYS A N 1
ATOM 634 C CA . LYS A 1 82 ? 12.072 4.047 -20.019 1.00 87.81 82 LYS A CA 1
ATOM 635 C C . LYS A 1 82 ? 11.415 4.426 -18.701 1.00 87.81 82 LYS A C 1
ATOM 637 O O . LYS A 1 82 ? 10.638 5.374 -18.643 1.00 87.81 82 LYS A O 1
ATOM 642 N N . PHE A 1 83 ? 11.772 3.738 -17.620 1.00 91.50 83 PHE A N 1
ATOM 643 C CA . PHE A 1 83 ? 11.292 4.094 -16.287 1.00 91.50 83 PHE A CA 1
ATOM 644 C C . PHE A 1 83 ? 12.132 5.227 -15.709 1.00 91.50 83 PHE A C 1
ATOM 646 O O . PHE A 1 83 ? 13.349 5.103 -15.595 1.00 91.50 83 PHE A O 1
ATOM 653 N N . LYS A 1 84 ? 11.502 6.323 -15.298 1.00 92.06 84 LYS A N 1
ATOM 654 C CA . LYS A 1 84 ? 12.171 7.482 -14.711 1.00 92.06 84 LYS A CA 1
ATOM 655 C C . LYS A 1 84 ? 11.658 7.741 -13.304 1.00 92.06 84 LYS A C 1
ATOM 657 O O . LYS A 1 84 ? 10.461 7.915 -13.088 1.00 92.06 84 LYS A O 1
ATOM 662 N N . CYS A 1 85 ? 12.577 7.809 -12.346 1.00 91.88 85 CYS A N 1
ATOM 663 C CA . CYS A 1 85 ? 12.262 8.256 -10.992 1.00 91.88 85 CYS A CA 1
ATOM 664 C C . CYS A 1 85 ? 12.393 9.777 -10.929 1.00 91.88 85 CYS A C 1
ATOM 666 O O . CYS A 1 85 ? 13.502 10.296 -11.007 1.00 91.88 85 CYS A O 1
ATOM 668 N N . THR A 1 86 ? 11.288 10.500 -10.778 1.00 87.69 86 THR A N 1
ATOM 669 C CA . THR A 1 86 ? 11.296 11.973 -10.742 1.00 87.69 86 THR A CA 1
ATOM 670 C C . THR A 1 86 ? 11.494 12.541 -9.337 1.00 87.69 86 THR A C 1
ATOM 672 O O . THR A 1 86 ? 11.966 13.665 -9.206 1.00 87.69 86 THR A O 1
ATOM 675 N N . ALA A 1 87 ? 11.187 11.761 -8.295 1.00 86.25 87 ALA A N 1
ATOM 676 C CA . ALA A 1 87 ? 11.177 12.234 -6.912 1.00 86.25 87 ALA A CA 1
ATOM 677 C C . ALA A 1 87 ? 12.572 12.343 -6.271 1.00 86.25 87 ALA A C 1
ATOM 679 O O . ALA A 1 87 ? 12.888 13.361 -5.665 1.00 86.25 87 ALA A O 1
ATOM 680 N N . LYS A 1 88 ? 13.403 11.292 -6.374 1.00 87.94 88 LYS A N 1
ATOM 681 C CA . LYS A 1 88 ? 14.688 11.208 -5.645 1.00 87.94 88 LYS A CA 1
ATOM 682 C C . LYS A 1 88 ? 15.895 10.989 -6.550 1.00 87.94 88 LYS A C 1
ATOM 684 O O . LYS A 1 88 ? 16.860 11.735 -6.468 1.00 87.94 88 LYS A O 1
ATOM 689 N N . CYS A 1 89 ? 15.864 9.964 -7.401 1.00 88.31 89 CYS A N 1
ATOM 690 C CA . CYS A 1 89 ? 17.061 9.561 -8.145 1.00 88.31 89 CYS A CA 1
ATOM 691 C C . CYS A 1 89 ? 17.285 10.355 -9.437 1.00 88.31 89 CYS A C 1
ATOM 693 O O . CYS A 1 89 ? 18.411 10.397 -9.917 1.00 88.31 89 CYS A O 1
ATOM 695 N N . GLN A 1 90 ? 16.223 10.907 -10.039 1.00 84.56 90 GLN A N 1
ATOM 696 C CA . GLN A 1 90 ? 16.243 11.608 -11.338 1.00 84.56 90 GLN A CA 1
ATOM 697 C C . GLN A 1 90 ? 16.832 10.794 -12.513 1.00 84.56 90 GLN A C 1
ATOM 699 O O . GLN A 1 90 ? 17.002 11.317 -13.614 1.00 84.56 90 GLN A O 1
ATOM 704 N N . GLY A 1 91 ? 17.102 9.504 -12.299 1.00 81.38 91 GLY A N 1
ATOM 705 C CA . GLY A 1 91 ? 17.688 8.586 -13.265 1.00 81.38 91 GLY A CA 1
ATOM 706 C C . GLY A 1 91 ? 16.652 7.874 -14.130 1.00 81.38 91 GLY A C 1
ATOM 707 O O . GLY A 1 91 ? 15.480 7.752 -13.759 1.00 81.38 91 GLY A O 1
ATOM 708 N N . ASN A 1 92 ? 17.126 7.378 -15.274 1.00 85.19 92 ASN A N 1
ATOM 709 C CA . ASN A 1 92 ? 16.380 6.493 -16.163 1.00 85.19 92 ASN A CA 1
ATOM 710 C C . ASN A 1 92 ? 16.839 5.049 -15.943 1.00 85.19 92 ASN A C 1
ATOM 712 O O . ASN A 1 92 ? 18.040 4.777 -15.905 1.00 85.19 92 ASN A O 1
ATOM 716 N N . TYR A 1 93 ? 15.888 4.130 -15.857 1.00 86.06 93 TYR A N 1
ATOM 717 C CA . TYR A 1 93 ? 16.102 2.720 -15.582 1.00 86.06 93 TYR A CA 1
ATOM 718 C C . TYR A 1 93 ? 15.430 1.867 -16.664 1.00 86.06 93 TYR A C 1
ATOM 720 O O . TYR A 1 93 ? 14.316 2.179 -17.094 1.00 86.06 93 TYR A O 1
ATOM 728 N N . PRO A 1 94 ? 16.085 0.782 -17.111 1.00 86.12 94 PRO A N 1
ATOM 729 C CA . PRO A 1 94 ? 15.502 -0.135 -18.089 1.00 86.12 94 PRO A CA 1
ATOM 730 C C . PRO A 1 94 ? 14.427 -1.042 -17.475 1.00 86.12 94 PRO A C 1
ATOM 732 O O . PRO A 1 94 ? 13.621 -1.613 -18.198 1.00 86.12 94 PRO A O 1
ATOM 735 N N . ILE A 1 95 ? 14.421 -1.189 -16.148 1.00 88.94 95 ILE A N 1
ATOM 736 C CA . ILE A 1 95 ? 13.493 -2.044 -15.408 1.00 88.94 95 ILE A CA 1
ATOM 737 C C . ILE A 1 95 ? 12.917 -1.291 -14.209 1.00 88.94 95 ILE A C 1
ATOM 739 O O . ILE A 1 95 ? 13.552 -0.382 -13.669 1.00 88.94 95 ILE A O 1
ATOM 743 N N . SER A 1 96 ? 11.729 -1.704 -13.776 1.00 92.56 96 SER A N 1
ATOM 744 C CA . SER A 1 96 ? 11.070 -1.213 -12.567 1.00 92.56 96 SER A CA 1
ATOM 745 C C . SER A 1 96 ? 10.334 -2.354 -11.862 1.00 92.56 96 SER A C 1
ATOM 747 O O . SER A 1 96 ? 9.853 -3.292 -12.502 1.00 92.56 96 SER A O 1
ATOM 749 N N . GLU A 1 97 ? 10.265 -2.285 -10.533 1.00 92.81 97 GLU A N 1
ATOM 750 C CA . GLU A 1 97 ? 9.497 -3.226 -9.718 1.00 92.81 97 GLU A CA 1
ATOM 751 C C . GLU A 1 97 ? 8.034 -2.797 -9.648 1.00 92.81 97 GLU A C 1
ATOM 753 O O . GLU A 1 97 ? 7.740 -1.625 -9.443 1.00 92.81 97 GLU A O 1
ATOM 758 N N . LYS A 1 98 ? 7.096 -3.738 -9.745 1.00 93.12 98 LYS A N 1
ATOM 759 C CA . LYS A 1 98 ? 5.683 -3.448 -9.479 1.00 93.12 98 LYS A CA 1
ATOM 760 C C . LYS A 1 98 ? 5.417 -3.592 -7.982 1.00 93.12 98 LYS A C 1
ATOM 762 O O . LYS A 1 98 ? 5.707 -4.652 -7.427 1.00 93.12 98 LYS A O 1
ATOM 767 N N . ARG A 1 99 ? 4.861 -2.561 -7.341 1.00 94.44 99 ARG A N 1
ATOM 768 C CA . ARG A 1 99 ? 4.544 -2.554 -5.900 1.00 94.44 99 ARG A CA 1
ATOM 769 C C . ARG A 1 99 ? 3.082 -2.247 -5.636 1.00 94.44 99 ARG A C 1
ATOM 771 O O . ARG A 1 99 ? 2.471 -1.478 -6.370 1.00 94.44 99 ARG A O 1
ATOM 778 N N . CYS A 1 100 ? 2.532 -2.837 -4.580 1.00 93.38 100 CYS A N 1
ATOM 779 C CA . CYS A 1 100 ? 1.148 -2.616 -4.180 1.00 93.38 100 CYS A CA 1
ATOM 780 C C . CYS A 1 100 ? 0.949 -1.220 -3.566 1.00 93.38 100 CYS A C 1
ATOM 782 O O . CYS A 1 100 ? 1.768 -0.748 -2.771 1.00 93.38 100 CYS A O 1
ATOM 784 N N . ARG A 1 101 ? -0.197 -0.615 -3.882 1.00 93.94 101 ARG A N 1
ATOM 785 C CA . ARG A 1 101 ? -0.773 0.589 -3.275 1.00 93.94 101 ARG A CA 1
ATOM 786 C C . ARG A 1 101 ? -2.265 0.330 -3.081 1.00 93.94 101 ARG A C 1
ATOM 788 O O . ARG A 1 101 ? -3.085 0.704 -3.908 1.00 93.94 101 ARG A O 1
ATOM 795 N N . ILE A 1 102 ? -2.612 -0.372 -2.009 1.00 92.19 102 ILE A N 1
ATOM 796 C CA . ILE A 1 102 ? -4.003 -0.742 -1.733 1.00 92.19 102 ILE A CA 1
ATOM 797 C C . ILE A 1 102 ? -4.622 0.317 -0.837 1.00 92.19 102 ILE A C 1
ATOM 799 O O . ILE A 1 102 ? -4.082 0.599 0.229 1.00 92.19 102 ILE A O 1
ATOM 803 N N . VAL A 1 103 ? -5.758 0.877 -1.238 1.00 93.19 103 VAL A N 1
ATOM 804 C CA . VAL A 1 103 ? -6.541 1.753 -0.365 1.00 93.19 103 VAL A CA 1
ATOM 805 C C . VAL A 1 103 ? -7.583 0.905 0.350 1.00 93.19 103 VAL A C 1
ATOM 807 O O . VAL A 1 103 ? -8.265 0.088 -0.266 1.00 93.19 103 VAL A O 1
ATOM 810 N N . ILE A 1 104 ? -7.679 1.055 1.666 1.00 93.19 104 ILE A N 1
ATOM 811 C CA . ILE A 1 104 ? -8.698 0.395 2.479 1.00 93.19 104 ILE A CA 1
ATOM 812 C C . ILE A 1 104 ? -9.491 1.428 3.266 1.00 93.19 104 ILE A C 1
ATOM 814 O O . ILE A 1 104 ? -8.916 2.385 3.775 1.00 93.19 104 ILE A O 1
ATOM 818 N N . LEU A 1 105 ? -10.785 1.184 3.453 1.00 94.06 105 LEU A N 1
ATOM 819 C CA . LEU A 1 105 ? -11.573 1.869 4.469 1.00 94.06 105 LEU A CA 1
ATOM 820 C C . LEU A 1 105 ? -11.424 1.104 5.783 1.00 94.06 105 LEU A C 1
ATOM 822 O O . LEU A 1 105 ? -11.955 -0.001 5.941 1.00 94.06 105 LEU A O 1
ATOM 826 N N . ALA A 1 106 ? -10.696 1.685 6.726 1.00 94.75 106 ALA A N 1
ATOM 827 C CA . ALA A 1 106 ? -10.474 1.136 8.053 1.00 94.75 106 ALA A CA 1
ATOM 828 C C . ALA A 1 106 ? -11.316 1.892 9.082 1.00 94.75 106 ALA A C 1
ATOM 830 O O . ALA A 1 106 ? -11.410 3.114 9.035 1.00 94.75 106 ALA A O 1
ATOM 831 N N . LYS A 1 107 ? -11.930 1.170 10.019 1.00 95.56 107 LYS A N 1
ATOM 832 C CA . LYS A 1 107 ? -12.785 1.742 11.063 1.00 95.56 107 LYS A CA 1
ATOM 833 C C . LYS A 1 107 ? -12.362 1.264 12.444 1.00 95.56 107 LYS A C 1
ATOM 835 O O . LYS A 1 107 ? -12.152 0.068 12.637 1.00 95.56 107 LYS A O 1
ATOM 840 N N . ASP A 1 108 ? -12.333 2.170 13.408 1.00 95.00 108 ASP A N 1
ATOM 841 C CA . ASP A 1 108 ? -12.256 1.856 14.833 1.00 95.00 108 ASP A CA 1
ATOM 842 C C . ASP A 1 108 ? -13.559 2.312 15.543 1.00 95.00 108 ASP A C 1
ATOM 844 O O . ASP A 1 108 ? -14.529 2.696 14.877 1.00 95.00 108 ASP A O 1
ATOM 848 N N . PRO A 1 109 ? -13.675 2.199 16.879 1.00 94.69 109 PRO A N 1
ATOM 849 C CA . PRO A 1 109 ? -14.855 2.689 17.593 1.00 94.69 109 PRO A CA 1
ATOM 850 C C . PRO A 1 109 ? -15.076 4.204 17.494 1.00 94.69 109 PRO A C 1
ATOM 852 O O . PRO A 1 109 ? -16.191 4.655 17.746 1.00 94.69 109 PRO A O 1
ATOM 855 N N . THR A 1 110 ? -14.041 4.977 17.161 1.00 95.06 110 THR A N 1
ATOM 856 C CA . THR A 1 110 ? -14.088 6.439 17.106 1.00 95.06 110 THR A CA 1
ATOM 857 C C . THR A 1 110 ? -14.495 6.928 15.720 1.00 95.06 110 THR A C 1
ATOM 859 O O . THR A 1 110 ? -15.483 7.647 15.597 1.00 95.06 110 THR A O 1
ATOM 862 N N . GLU A 1 111 ? -13.786 6.503 14.674 1.00 94.12 111 GLU A N 1
ATOM 863 C CA . GLU A 1 111 ? -13.872 7.060 13.323 1.00 94.12 111 GLU A CA 1
ATOM 864 C C . GLU A 1 111 ? -13.542 6.009 12.248 1.00 94.12 111 GLU A C 1
ATOM 866 O O . GLU A 1 111 ? -13.246 4.844 12.530 1.00 94.12 111 GLU A O 1
ATOM 871 N N . ALA A 1 112 ? -13.640 6.410 10.980 1.00 94.50 112 ALA A N 1
ATOM 872 C CA . ALA A 1 112 ? -13.226 5.601 9.842 1.00 94.50 112 ALA A CA 1
ATOM 873 C C . ALA A 1 112 ? -12.405 6.442 8.862 1.00 94.50 112 ALA A C 1
ATOM 875 O O . ALA A 1 112 ? -12.799 7.558 8.536 1.00 94.50 112 ALA A O 1
ATOM 876 N N . TYR A 1 113 ? -11.299 5.882 8.374 1.00 93.88 113 TYR A N 1
ATOM 877 C CA . TYR A 1 113 ? -10.372 6.543 7.459 1.00 93.88 113 TYR A CA 1
ATOM 878 C C . TYR A 1 113 ? -9.983 5.645 6.296 1.00 93.88 113 TYR A C 1
ATOM 880 O O . TYR A 1 113 ? -9.897 4.421 6.428 1.00 93.88 113 TYR A O 1
ATOM 888 N N . ASN A 1 114 ? -9.668 6.293 5.178 1.00 92.94 114 ASN A N 1
ATOM 889 C CA . ASN A 1 114 ? -8.967 5.653 4.081 1.00 92.94 114 ASN A CA 1
ATOM 890 C C . ASN A 1 114 ? -7.477 5.559 4.417 1.00 92.94 114 ASN A C 1
ATOM 892 O O . ASN A 1 114 ? -6.812 6.570 4.630 1.00 92.94 114 ASN A O 1
ATOM 896 N N . ILE A 1 115 ? -6.961 4.333 4.474 1.00 92.12 115 ILE A N 1
ATOM 897 C CA . ILE A 1 115 ? -5.558 4.032 4.763 1.00 92.12 115 ILE A CA 1
ATOM 898 C C . ILE A 1 115 ? -4.924 3.429 3.515 1.00 92.12 115 ILE A C 1
ATOM 900 O O . ILE A 1 115 ? -5.466 2.499 2.917 1.00 92.12 115 ILE A O 1
ATOM 904 N N . VAL A 1 116 ? -3.748 3.937 3.144 1.00 92.56 116 VAL A N 1
ATOM 905 C CA . VAL A 1 116 ? -2.953 3.397 2.039 1.00 92.56 116 VAL A CA 1
ATOM 906 C C . VAL A 1 116 ? -1.983 2.349 2.574 1.00 92.56 116 VAL A C 1
ATOM 908 O O . VAL A 1 116 ? -1.069 2.651 3.339 1.00 92.56 116 VAL A O 1
ATOM 911 N N . LEU A 1 117 ? -2.160 1.105 2.145 1.00 92.75 117 LEU A N 1
ATOM 912 C CA . LEU A 1 117 ? -1.256 0.001 2.424 1.00 92.75 117 LEU A CA 1
ATOM 913 C C . LEU A 1 117 ? -0.256 -0.150 1.278 1.00 92.75 117 LEU A C 1
ATOM 915 O O . LEU A 1 117 ? -0.609 -0.528 0.158 1.00 92.75 117 LEU A O 1
ATOM 919 N N . LEU A 1 118 ? 1.011 0.113 1.587 1.00 92.56 118 LEU A N 1
ATOM 920 C CA . LEU A 1 118 ? 2.129 -0.151 0.686 1.00 92.56 118 LEU A CA 1
ATOM 921 C C . LEU A 1 118 ? 2.573 -1.618 0.771 1.00 92.56 118 LEU A C 1
ATOM 923 O O . LEU A 1 118 ? 2.114 -2.385 1.620 1.00 92.56 118 LEU A O 1
ATOM 927 N N . ASP A 1 119 ? 3.500 -1.997 -0.104 1.00 91.00 119 ASP A N 1
ATOM 928 C CA . ASP A 1 119 ? 3.876 -3.376 -0.437 1.00 91.00 119 ASP A CA 1
ATOM 929 C C . ASP A 1 119 ? 3.965 -4.355 0.747 1.00 91.00 119 ASP A C 1
ATOM 931 O O . ASP A 1 119 ? 3.339 -5.413 0.716 1.00 91.00 119 ASP A O 1
ATOM 935 N N . ARG A 1 120 ? 4.663 -4.000 1.836 1.00 90.44 120 ARG A N 1
ATOM 936 C CA . ARG A 1 120 ? 4.794 -4.884 3.010 1.00 90.44 120 ARG A CA 1
ATOM 937 C C . ARG A 1 120 ? 3.449 -5.157 3.689 1.00 90.44 120 ARG A C 1
ATOM 939 O O . ARG A 1 120 ? 3.142 -6.309 3.990 1.00 90.44 120 ARG A O 1
ATOM 946 N N . ALA A 1 121 ? 2.660 -4.112 3.931 1.00 90.94 121 ALA A N 1
ATOM 947 C CA . ALA A 1 121 ? 1.359 -4.233 4.581 1.00 90.94 121 ALA A CA 1
ATOM 948 C C . ALA A 1 121 ? 0.339 -4.903 3.649 1.00 90.94 121 ALA A C 1
ATOM 950 O O . ALA A 1 121 ? -0.371 -5.818 4.062 1.00 90.94 121 ALA A O 1
ATOM 951 N N . ALA A 1 122 ? 0.337 -4.527 2.369 1.00 91.56 122 ALA A N 1
ATOM 952 C CA . ALA A 1 122 ? -0.516 -5.134 1.355 1.00 91.56 122 ALA A CA 1
ATOM 953 C C . ALA A 1 122 ? -0.213 -6.629 1.170 1.00 91.56 122 ALA A C 1
ATOM 955 O O . ALA A 1 122 ? -1.131 -7.442 1.153 1.00 91.56 122 ALA A O 1
ATOM 956 N N . LYS A 1 123 ? 1.063 -7.028 1.114 1.00 90.75 123 LYS A N 1
ATOM 957 C CA . LYS A 1 123 ? 1.468 -8.439 1.033 1.00 90.75 123 LYS A CA 1
ATOM 958 C C . LYS A 1 123 ? 1.070 -9.220 2.282 1.00 90.75 123 LYS A C 1
ATOM 960 O O . LYS A 1 123 ? 0.690 -10.380 2.161 1.00 90.75 123 LYS A O 1
ATOM 965 N N . SER A 1 124 ? 1.134 -8.604 3.463 1.00 90.25 124 SER A N 1
ATOM 966 C CA . SER A 1 124 ? 0.648 -9.228 4.699 1.00 90.25 124 SER A CA 1
ATOM 967 C C . SER A 1 124 ? -0.862 -9.471 4.666 1.00 90.25 124 SER A C 1
ATOM 969 O O . SER A 1 124 ? -1.321 -10.480 5.190 1.00 90.25 124 SER A O 1
ATOM 971 N N . LEU A 1 125 ? -1.624 -8.559 4.057 1.00 86.81 125 LEU A N 1
ATOM 972 C CA . LEU A 1 125 ? -3.077 -8.663 3.947 1.00 86.81 125 LEU A CA 1
ATOM 973 C C . LEU A 1 125 ? -3.514 -9.646 2.846 1.00 86.81 125 LEU A C 1
ATOM 975 O O . LEU A 1 125 ? -4.422 -10.443 3.055 1.00 86.81 125 LEU A O 1
ATOM 979 N N . LEU A 1 126 ? -2.868 -9.593 1.677 1.00 87.00 126 LEU A N 1
ATOM 980 C CA . LEU A 1 126 ? -3.266 -10.323 0.465 1.00 87.00 126 LEU A CA 1
ATOM 981 C C . LEU A 1 126 ? -2.512 -11.648 0.263 1.00 87.00 126 LEU A C 1
ATOM 983 O O . LEU A 1 126 ? -2.914 -12.479 -0.549 1.00 87.00 126 LEU A O 1
ATOM 987 N N . GLY A 1 127 ? -1.377 -11.840 0.939 1.00 89.06 127 GLY A N 1
ATOM 988 C CA . GLY A 1 127 ? -0.514 -13.018 0.799 1.00 89.06 127 GLY A CA 1
ATOM 989 C C . GLY A 1 127 ? 0.253 -13.112 -0.529 1.00 89.06 127 GLY A C 1
ATOM 990 O O . GLY A 1 127 ? 0.940 -14.105 -0.773 1.00 89.06 127 GLY A O 1
ATOM 991 N N . LYS A 1 128 ? 0.153 -12.105 -1.406 1.00 91.62 128 LYS A N 1
ATOM 992 C CA . LYS A 1 128 ? 0.745 -12.095 -2.754 1.00 91.62 128 LYS A CA 1
ATOM 993 C C . LYS A 1 128 ? 1.411 -10.750 -3.054 1.00 91.62 128 LYS A C 1
ATOM 995 O O . LYS A 1 128 ? 1.082 -9.736 -2.447 1.00 91.62 128 LYS A O 1
ATOM 1000 N N . THR A 1 129 ? 2.376 -10.759 -3.972 1.00 92.81 129 THR A N 1
ATOM 1001 C CA . THR A 1 129 ? 3.020 -9.543 -4.497 1.00 92.81 129 THR A CA 1
ATOM 1002 C C . THR A 1 129 ? 2.195 -8.949 -5.639 1.00 92.81 129 THR A C 1
ATOM 1004 O O . THR A 1 129 ? 1.433 -9.677 -6.280 1.00 92.81 129 THR A O 1
ATOM 1007 N N . ALA A 1 130 ? 2.395 -7.662 -5.951 1.00 92.75 130 ALA A N 1
ATOM 1008 C CA . ALA A 1 130 ? 1.732 -7.007 -7.084 1.00 92.75 130 ALA A CA 1
ATOM 1009 C C . ALA A 1 130 ? 1.940 -7.781 -8.394 1.00 92.75 130 ALA A C 1
ATOM 1011 O O . ALA A 1 130 ? 0.978 -8.095 -9.085 1.00 92.75 130 ALA A O 1
ATOM 1012 N N . THR A 1 131 ? 3.179 -8.184 -8.695 1.00 92.56 131 THR A N 1
ATOM 1013 C CA . THR A 1 131 ? 3.501 -8.965 -9.901 1.00 92.56 131 THR A CA 1
ATOM 1014 C C . THR A 1 131 ? 2.687 -10.254 -10.005 1.00 92.56 131 THR A C 1
ATOM 1016 O O . THR A 1 131 ? 2.203 -10.575 -11.085 1.00 92.56 131 THR A O 1
ATOM 1019 N N . LYS A 1 132 ? 2.508 -10.980 -8.892 1.00 92.38 132 LYS A N 1
ATOM 1020 C CA . LYS A 1 132 ? 1.732 -12.226 -8.881 1.00 92.38 132 LYS A CA 1
ATOM 1021 C C . LYS A 1 132 ? 0.241 -11.961 -9.092 1.00 92.38 132 LYS A C 1
ATOM 1023 O O . LYS A 1 132 ? -0.383 -12.664 -9.872 1.00 92.38 132 LYS A O 1
ATOM 1028 N N . LEU A 1 133 ? -0.304 -10.935 -8.439 1.00 89.81 133 LEU A N 1
ATOM 1029 C CA . LEU A 1 133 ? -1.703 -10.530 -8.609 1.00 89.81 133 LEU A CA 1
ATOM 1030 C C . LEU A 1 133 ? -1.999 -10.085 -10.051 1.00 89.81 133 LEU A C 1
ATOM 1032 O O . LEU A 1 133 ? -3.043 -10.424 -10.595 1.00 89.81 133 LEU A O 1
ATOM 1036 N N . ILE A 1 134 ? -1.061 -9.380 -10.693 1.00 89.88 134 ILE A N 1
ATOM 1037 C CA . ILE A 1 134 ? -1.181 -8.970 -12.100 1.00 89.88 134 ILE A CA 1
ATOM 1038 C C . ILE A 1 134 ? -1.154 -10.186 -13.027 1.00 89.88 134 ILE A C 1
ATOM 1040 O O . ILE A 1 134 ? -2.009 -10.288 -13.901 1.00 89.88 134 ILE A O 1
ATOM 1044 N N . ALA A 1 135 ? -0.205 -11.106 -12.824 1.00 89.00 135 ALA A N 1
ATOM 1045 C CA . ALA A 1 135 ? -0.092 -12.317 -13.637 1.00 89.00 135 ALA A CA 1
ATOM 1046 C C . ALA A 1 135 ? -1.376 -13.164 -13.573 1.00 89.00 135 ALA A C 1
ATOM 1048 O O . ALA A 1 135 ? -1.940 -13.525 -14.605 1.00 89.00 135 ALA A O 1
ATOM 1049 N N . GLU A 1 136 ? -1.900 -13.381 -12.365 1.00 86.81 136 GLU A N 1
ATOM 1050 C CA . GLU A 1 136 ? -3.150 -14.118 -12.151 1.00 86.81 136 GLU A CA 1
ATOM 1051 C C . GLU A 1 136 ? -4.359 -13.423 -12.803 1.00 86.81 136 GLU A C 1
ATOM 1053 O O . GLU A 1 136 ? -5.286 -14.091 -13.254 1.00 86.81 136 GLU A O 1
ATOM 1058 N N . ASN A 1 137 ? -4.366 -12.090 -12.895 1.00 78.25 137 ASN A N 1
ATOM 1059 C CA . ASN A 1 137 ? -5.427 -11.365 -13.594 1.00 78.25 137 ASN A CA 1
ATOM 1060 C C . ASN A 1 137 ? -5.306 -11.478 -15.123 1.00 78.25 137 ASN A C 1
ATOM 1062 O O . ASN A 1 137 ? -6.322 -11.614 -15.803 1.00 78.25 137 ASN A O 1
ATOM 1066 N N . SER A 1 138 ? -4.083 -11.456 -15.666 1.00 69.31 138 SER A N 1
ATOM 1067 C CA . SER A 1 138 ? -3.852 -11.622 -17.109 1.00 69.31 138 SER A CA 1
ATOM 1068 C C . SER A 1 138 ? -4.178 -13.029 -17.614 1.00 69.31 138 SER A C 1
ATOM 1070 O O . SER A 1 138 ? -4.660 -13.180 -18.729 1.00 69.31 138 SER A O 1
ATOM 1072 N N . GLU A 1 139 ? -4.006 -14.063 -16.788 1.00 59.19 139 GLU A N 1
ATOM 1073 C CA . GLU A 1 139 ? -4.389 -15.439 -17.145 1.00 59.19 139 GLU A CA 1
ATOM 1074 C C . GLU A 1 139 ? -5.915 -15.622 -17.253 1.00 59.19 139 GLU A C 1
ATOM 1076 O O . GLU A 1 139 ? -6.383 -16.527 -17.940 1.00 59.19 139 GLU A O 1
ATOM 1081 N N . ASN A 1 140 ? -6.697 -14.737 -16.624 1.00 53.62 140 ASN A N 1
ATOM 1082 C CA . ASN A 1 140 ? -8.162 -14.755 -16.668 1.00 53.62 140 ASN A CA 1
ATOM 1083 C C . ASN A 1 140 ? -8.759 -13.848 -17.760 1.00 53.62 140 ASN A C 1
ATOM 1085 O O . ASN A 1 140 ? -9.957 -13.926 -18.022 1.00 53.62 140 ASN A O 1
ATOM 1089 N N . ASN A 1 141 ? -7.948 -13.008 -18.408 1.00 45.47 141 ASN A N 1
ATOM 1090 C CA . ASN A 1 141 ? -8.360 -12.120 -19.492 1.00 45.47 141 ASN A CA 1
ATOM 1091 C C . ASN A 1 141 ? -7.315 -12.172 -20.609 1.00 45.47 141 ASN A C 1
ATOM 1093 O O . ASN A 1 141 ? -6.352 -11.408 -20.607 1.00 45.47 141 ASN A O 1
ATOM 1097 N N . VAL A 1 142 ? -7.519 -13.059 -21.585 1.00 47.84 142 VAL A N 1
ATOM 1098 C CA . VAL A 1 142 ? -6.788 -13.004 -22.857 1.00 47.84 142 VAL A CA 1
ATOM 1099 C C . VAL A 1 142 ? -7.272 -11.771 -23.622 1.00 47.84 142 VAL A C 1
ATOM 1101 O O . VAL A 1 142 ? -8.249 -11.844 -24.361 1.00 47.84 142 VAL A O 1
ATOM 1104 N N . VAL A 1 143 ? -6.612 -10.634 -23.407 1.00 38.09 143 VAL A N 1
ATOM 1105 C CA . VAL A 1 143 ? -6.671 -9.439 -24.258 1.00 38.09 143 VAL A CA 1
ATOM 1106 C C . VAL A 1 143 ? -5.310 -8.744 -24.247 1.00 38.09 143 VAL A C 1
ATOM 1108 O O . VAL A 1 143 ? -4.636 -8.683 -23.219 1.00 38.09 143 VAL A O 1
ATOM 1111 N N . ASP A 1 144 ? -4.911 -8.292 -25.431 1.00 36.12 144 ASP A N 1
ATOM 1112 C CA . ASP A 1 144 ? -3.582 -7.816 -25.795 1.00 36.12 144 ASP A CA 1
ATOM 1113 C C . ASP A 1 144 ? -3.018 -6.711 -24.885 1.00 36.12 144 ASP A C 1
ATOM 1115 O O . ASP A 1 144 ? -3.725 -5.840 -24.377 1.00 36.12 144 ASP A O 1
ATOM 1119 N N . LEU A 1 145 ? -1.695 -6.761 -24.701 1.00 39.09 145 LEU A N 1
ATOM 1120 C CA . LEU A 1 145 ? -0.896 -5.780 -23.972 1.00 39.09 145 LEU A CA 1
ATOM 1121 C C . LEU A 1 145 ? -0.896 -4.433 -24.711 1.00 39.09 145 LEU A C 1
ATOM 1123 O O . LEU A 1 145 ? -0.001 -4.168 -25.511 1.00 39.09 145 LEU A O 1
ATOM 1127 N N . GLU A 1 146 ? -1.848 -3.558 -24.403 1.00 37.88 146 GLU A N 1
ATOM 1128 C CA . GLU A 1 146 ? -1.665 -2.122 -24.618 1.00 37.88 146 GLU A CA 1
ATOM 1129 C C . GLU A 1 146 ? -1.168 -1.463 -23.324 1.00 37.88 146 GLU A C 1
ATOM 1131 O O . GLU A 1 146 ? -1.785 -1.559 -22.261 1.00 37.88 146 GLU A O 1
ATOM 1136 N N . GLU A 1 147 ? -0.002 -0.814 -23.421 1.00 47.22 147 GLU A N 1
ATOM 1137 C CA . GLU A 1 147 ? 0.741 -0.117 -22.362 1.00 47.22 147 GLU A CA 1
ATOM 1138 C C . GLU A 1 147 ? 0.027 1.140 -21.831 1.00 47.22 147 GLU A C 1
ATOM 1140 O O . GLU A 1 147 ? 0.581 2.234 -21.826 1.00 47.22 147 GLU A O 1
ATOM 1145 N N . ASN A 1 148 ? -1.188 1.000 -21.314 1.00 39.12 148 ASN A N 1
ATOM 1146 C CA . ASN A 1 148 ? -1.823 2.033 -20.503 1.00 39.12 148 ASN A CA 1
ATOM 1147 C C . ASN A 1 148 ? -2.167 1.422 -19.147 1.00 39.12 148 ASN A C 1
ATOM 1149 O O . ASN A 1 148 ? -3.252 0.897 -18.907 1.00 39.12 148 ASN A O 1
ATOM 1153 N N . GLY A 1 149 ? -1.154 1.423 -18.276 1.00 46.72 149 GLY A N 1
ATOM 1154 C CA . GLY A 1 149 ? -1.194 0.824 -16.950 1.00 46.72 149 GLY A CA 1
ATOM 1155 C C . GLY A 1 149 ? -2.264 1.458 -16.073 1.00 46.72 149 GLY A C 1
ATOM 1156 O O . GLY A 1 149 ? -2.056 2.551 -15.560 1.00 46.72 149 GLY A O 1
ATOM 1157 N N . ASN A 1 150 ? -3.398 0.763 -15.953 1.00 48.25 150 ASN A N 1
ATOM 1158 C CA . ASN A 1 150 ? -4.282 0.686 -14.786 1.00 48.25 150 ASN A CA 1
ATOM 1159 C C . ASN A 1 150 ? -5.590 -0.014 -15.192 1.00 48.25 150 ASN A C 1
ATOM 1161 O O . ASN A 1 150 ? -6.641 0.608 -15.346 1.00 48.25 150 ASN A O 1
ATOM 1165 N N . THR A 1 151 ? -5.526 -1.330 -15.405 1.00 41.22 151 THR A N 1
ATOM 1166 C CA . THR A 1 151 ? -6.726 -2.161 -15.574 1.00 41.22 151 THR A CA 1
ATOM 1167 C C . THR A 1 151 ? -7.302 -2.542 -14.204 1.00 41.22 151 THR A C 1
ATOM 1169 O O . THR A 1 151 ? -6.524 -2.943 -13.326 1.00 41.22 151 THR A O 1
ATOM 1172 N N . PRO A 1 152 ? -8.632 -2.482 -14.009 1.00 36.06 152 PRO A N 1
ATOM 1173 C CA . PRO A 1 152 ? -9.277 -2.940 -12.781 1.00 36.06 152 PRO A CA 1
ATOM 1174 C C . PRO A 1 152 ? -8.941 -4.410 -12.521 1.00 36.06 152 PRO A C 1
ATOM 1176 O O . PRO A 1 152 ? -9.063 -5.252 -13.412 1.00 36.06 152 PRO A O 1
ATOM 1179 N N . VAL A 1 153 ? -8.515 -4.718 -11.297 1.00 43.22 153 VAL A N 1
ATOM 1180 C CA . VAL A 1 153 ? -8.422 -6.098 -10.817 1.00 43.22 153 VAL A CA 1
ATOM 1181 C C . VAL A 1 153 ? -9.656 -6.399 -9.997 1.00 43.22 153 VAL A C 1
ATOM 1183 O O . VAL A 1 153 ? -9.981 -5.667 -9.068 1.00 43.22 153 VAL A O 1
ATOM 1186 N N . ASN A 1 154 ? -10.297 -7.515 -10.328 1.00 37.78 154 ASN A N 1
ATOM 1187 C CA 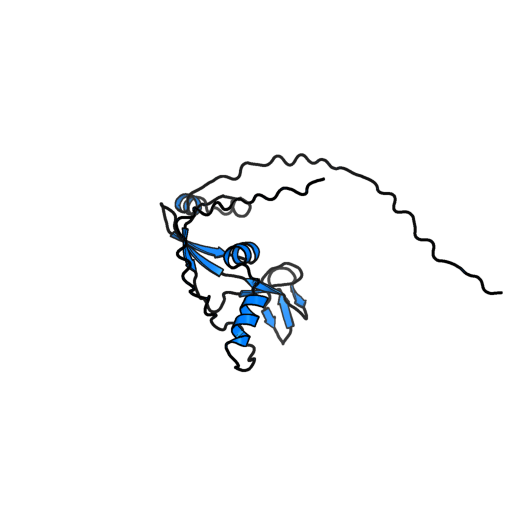. ASN A 1 154 ? -11.282 -8.151 -9.470 1.00 37.78 154 ASN A CA 1
ATOM 1188 C C . ASN A 1 154 ? -10.502 -8.750 -8.289 1.00 37.78 154 ASN A C 1
ATOM 1190 O O . ASN A 1 154 ? -9.892 -9.816 -8.416 1.00 37.78 154 ASN A O 1
ATOM 1194 N N . ILE A 1 155 ? -10.415 -8.026 -7.170 1.00 45.38 155 ILE A N 1
ATOM 1195 C CA . ILE A 1 155 ? -9.830 -8.579 -5.946 1.00 45.38 155 ILE A CA 1
ATOM 1196 C C . ILE A 1 155 ? -10.793 -9.694 -5.538 1.00 45.38 155 ILE A C 1
ATOM 1198 O O . ILE A 1 155 ? -11.963 -9.399 -5.305 1.00 45.38 155 ILE A O 1
ATOM 1202 N N . PRO A 1 156 ? -10.374 -10.974 -5.500 1.00 32.31 156 PRO A N 1
ATOM 1203 C CA . PRO A 1 156 ? -11.312 -12.075 -5.350 1.00 32.31 156 PRO A CA 1
ATOM 1204 C C . PRO A 1 156 ? -12.154 -11.863 -4.093 1.00 32.31 156 PRO A C 1
ATOM 1206 O O . PRO A 1 156 ? -11.669 -12.005 -2.969 1.00 32.31 156 PRO A O 1
ATOM 1209 N N . SER A 1 157 ? -13.437 -11.552 -4.299 1.00 31.58 157 SER A N 1
ATOM 1210 C CA . SER A 1 157 ? -14.446 -11.336 -3.260 1.00 31.58 157 SER A CA 1
ATOM 1211 C C . SER A 1 157 ? -14.844 -12.659 -2.599 1.00 31.58 157 SER A C 1
ATOM 1213 O O . SER A 1 157 ? -15.993 -12.854 -2.196 1.00 31.58 157 SER A O 1
ATOM 1215 N N . SER A 1 158 ? -13.911 -13.614 -2.499 1.00 33.16 158 SER A N 1
ATOM 1216 C CA . SER A 1 158 ? -14.129 -14.854 -1.782 1.00 33.16 158 SER A CA 1
ATOM 1217 C C . SER A 1 158 ? -14.298 -14.500 -0.316 1.00 33.16 158 SER A C 1
ATOM 1219 O O . SER A 1 158 ? -13.324 -14.333 0.418 1.00 33.16 158 SER A O 1
ATOM 1221 N N . SER A 1 159 ? -15.568 -14.366 0.059 1.00 32.69 159 SER A N 1
ATOM 1222 C CA . SER A 1 159 ? -16.144 -14.596 1.370 1.00 32.69 159 SER A CA 1
ATOM 1223 C C . SER A 1 159 ? -15.317 -15.604 2.165 1.00 32.69 159 SER A C 1
ATOM 1225 O O . SER A 1 159 ? -15.638 -16.784 2.254 1.00 32.69 159 SER A O 1
ATOM 1227 N N . ARG A 1 160 ? -14.259 -15.133 2.813 1.00 28.84 160 ARG A N 1
ATOM 1228 C CA . ARG A 1 160 ? -13.987 -15.548 4.172 1.00 28.84 160 ARG A CA 1
ATOM 1229 C C . ARG A 1 160 ? -14.609 -14.456 4.994 1.00 28.84 160 ARG A C 1
ATOM 1231 O O . ARG A 1 160 ? -14.056 -13.371 5.128 1.00 28.84 160 ARG A O 1
ATOM 1238 N N . ARG A 1 161 ? -15.808 -14.749 5.491 1.00 28.08 161 ARG A N 1
ATOM 1239 C CA . ARG A 1 161 ? -16.297 -14.189 6.744 1.00 28.08 161 ARG A CA 1
ATOM 1240 C C . ARG A 1 161 ? -15.073 -14.159 7.667 1.00 28.08 161 ARG A C 1
ATOM 1242 O O . ARG A 1 161 ? -14.603 -15.218 8.074 1.00 28.08 161 ARG A O 1
ATOM 1249 N N . ILE A 1 162 ? -14.465 -12.986 7.862 1.00 32.56 162 ILE A N 1
ATOM 1250 C CA . ILE A 1 162 ? -13.425 -12.814 8.874 1.00 32.56 162 ILE A CA 1
ATOM 1251 C C . ILE A 1 162 ? -14.208 -12.893 10.177 1.00 32.56 162 ILE A C 1
ATOM 1253 O O . ILE A 1 162 ? -14.721 -11.896 10.682 1.00 32.56 162 ILE A O 1
ATOM 1257 N N . GLU A 1 163 ? -14.440 -14.124 10.627 1.00 26.58 163 GLU A N 1
ATOM 1258 C CA . GLU A 1 163 ? -14.995 -14.410 11.933 1.00 26.58 163 GLU A CA 1
ATOM 1259 C C . GLU A 1 163 ? -14.043 -13.784 12.947 1.00 26.58 163 GLU A C 1
ATOM 1261 O O . GLU A 1 163 ? -12.895 -14.196 13.064 1.00 26.58 163 GLU A O 1
ATOM 1266 N N . HIS A 1 164 ? -14.516 -12.712 13.586 1.00 30.09 164 HIS A N 1
ATOM 1267 C CA . HIS A 1 164 ? -14.074 -12.211 14.884 1.00 30.09 164 HIS A CA 1
ATOM 1268 C C . HIS A 1 164 ? -12.580 -12.413 15.192 1.00 30.09 164 HIS A C 1
ATOM 1270 O O . HIS A 1 164 ? -12.213 -13.068 16.160 1.00 30.09 164 HIS A O 1
ATOM 1276 N N . GLY A 1 165 ? -11.708 -11.821 14.379 1.00 23.97 165 GLY A N 1
ATOM 1277 C CA . GLY A 1 165 ? -10.278 -11.755 14.652 1.00 23.97 165 GLY A CA 1
ATOM 1278 C C . GLY A 1 165 ? -9.875 -10.308 14.857 1.00 23.97 165 GLY A C 1
ATOM 1279 O O . GLY A 1 165 ? -9.758 -9.563 13.888 1.00 23.97 165 GLY A O 1
ATOM 1280 N N . ALA A 1 166 ? -9.672 -9.893 16.107 1.00 25.39 166 ALA A N 1
ATOM 1281 C CA . ALA A 1 166 ? -8.949 -8.663 16.393 1.00 25.39 166 ALA A CA 1
ATOM 1282 C C . ALA A 1 166 ? -7.565 -8.770 15.731 1.00 25.39 166 ALA A C 1
ATOM 1284 O O . ALA A 1 166 ? -6.729 -9.558 16.170 1.00 25.39 166 ALA A O 1
ATOM 1285 N N . MET A 1 167 ? -7.331 -8.021 14.651 1.00 26.84 167 MET A N 1
ATOM 1286 C CA . MET A 1 167 ? -6.012 -7.952 14.031 1.00 26.84 167 MET A CA 1
ATOM 1287 C C . MET A 1 167 ? -5.111 -7.114 14.938 1.00 26.84 167 MET A C 1
ATOM 1289 O O . MET A 1 167 ? -5.093 -5.887 14.891 1.00 26.84 167 MET A O 1
ATOM 1293 N N . HIS A 1 168 ? -4.390 -7.807 15.816 1.00 26.42 168 HIS A N 1
ATOM 1294 C CA . HIS A 1 168 ? -3.178 -7.287 16.424 1.00 26.42 168 HIS A CA 1
ATOM 1295 C C . HIS A 1 168 ? -2.152 -7.190 15.291 1.00 26.42 168 HIS A C 1
ATOM 1297 O O . HIS A 1 168 ? -1.680 -8.211 14.792 1.00 26.42 168 HIS A O 1
ATOM 1303 N N . LEU A 1 169 ? -1.827 -5.975 14.848 1.00 27.31 169 LEU A N 1
ATOM 1304 C CA . LEU A 1 169 ? -0.590 -5.715 14.112 1.00 27.31 169 LEU A CA 1
ATOM 1305 C C . LEU A 1 169 ? 0.572 -5.896 15.098 1.00 27.31 169 LEU A C 1
ATOM 1307 O O . LEU A 1 169 ? 1.170 -4.939 15.574 1.00 27.31 169 LEU A O 1
ATOM 1311 N N . ASP A 1 170 ? 0.834 -7.148 15.468 1.00 24.97 170 ASP A N 1
ATOM 1312 C CA . ASP A 1 170 ? 2.001 -7.540 16.243 1.00 24.97 170 ASP A CA 1
ATOM 1313 C C . ASP A 1 170 ? 3.169 -7.640 15.252 1.00 24.97 170 ASP A C 1
ATOM 1315 O O . ASP A 1 170 ? 3.368 -8.643 14.562 1.00 24.97 170 ASP A O 1
ATOM 1319 N N . LEU A 1 171 ? 3.946 -6.561 15.144 1.00 28.66 171 LEU A N 1
ATOM 1320 C CA . LEU A 1 171 ? 5.308 -6.608 14.616 1.00 28.66 171 LEU A CA 1
ATOM 1321 C C . LEU A 1 171 ? 6.179 -7.381 15.617 1.00 28.66 171 LEU A C 1
ATOM 1323 O O . LEU A 1 171 ? 7.002 -6.808 16.321 1.00 28.66 171 LEU A O 1
ATOM 1327 N N . LYS A 1 172 ? 5.998 -8.700 15.688 1.00 24.55 172 LYS A N 1
ATOM 1328 C CA . LYS A 1 172 ? 6.912 -9.599 16.392 1.00 24.55 172 LYS A CA 1
ATOM 1329 C C . LYS A 1 172 ? 7.509 -10.584 15.401 1.00 24.55 172 LYS A C 1
ATOM 1331 O O . LYS A 1 172 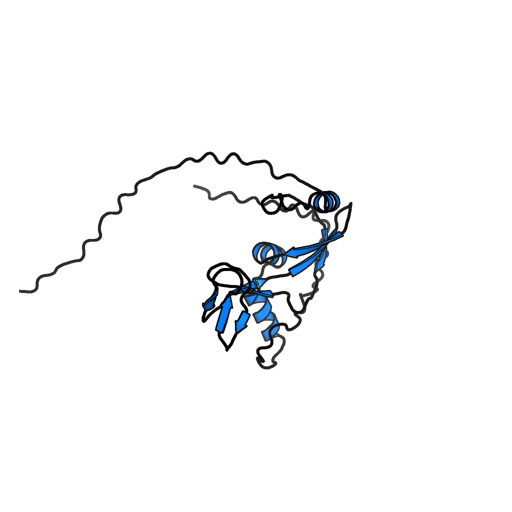? 6.962 -11.643 15.130 1.00 24.55 172 LYS A O 1
ATOM 1336 N N . SER A 1 173 ? 8.666 -10.203 14.871 1.00 30.12 173 SER A N 1
ATOM 1337 C CA . SER A 1 173 ? 9.765 -11.155 14.716 1.00 30.12 173 SER A CA 1
ATOM 1338 C C . SER A 1 173 ? 10.546 -11.079 16.026 1.00 30.12 173 SER A C 1
ATOM 1340 O O . SER A 1 173 ? 10.969 -9.982 16.395 1.00 30.12 173 SER A O 1
ATOM 1342 N N . PRO A 1 174 ? 10.660 -12.183 16.775 1.00 36.62 174 PRO A N 1
ATOM 1343 C CA . PRO A 1 174 ? 11.933 -12.900 16.721 1.00 36.62 174 PRO A CA 1
ATOM 1344 C C . PRO A 1 174 ? 11.767 -14.422 16.858 1.00 36.62 174 PRO A C 1
ATOM 1346 O O . PRO A 1 174 ? 10.865 -14.884 17.540 1.00 36.62 174 PRO A O 1
ATOM 1349 N N . GLU A 1 175 ? 12.655 -15.182 16.215 1.00 26.83 175 GLU A N 1
ATOM 1350 C CA . GLU A 1 175 ? 13.337 -16.368 16.768 1.00 26.83 175 GLU A CA 1
ATOM 1351 C C . GLU A 1 175 ? 14.036 -17.111 15.620 1.00 26.83 175 GLU A C 1
ATOM 1353 O O . GLU A 1 175 ? 13.447 -17.942 14.932 1.00 26.83 175 GLU A O 1
ATOM 1358 N N . TRP A 1 176 ? 15.321 -16.824 15.408 1.00 30.83 176 TRP A N 1
ATOM 1359 C CA . TRP A 1 176 ? 16.225 -17.868 14.941 1.00 30.83 176 TRP A CA 1
ATOM 1360 C C . TRP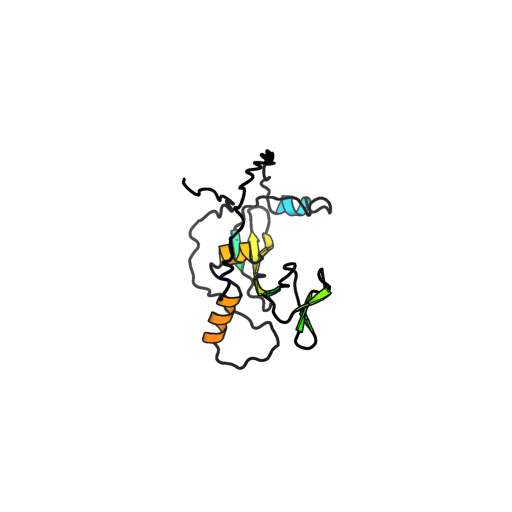 A 1 176 ? 16.730 -18.575 16.200 1.00 30.83 176 TRP A C 1
ATOM 1362 O O . TRP A 1 176 ? 17.283 -17.951 17.104 1.00 30.83 176 TRP A O 1
ATOM 1372 N N . LYS A 1 177 ? 16.431 -19.871 16.294 1.00 30.84 177 LYS A N 1
ATOM 1373 C CA . LYS A 1 177 ? 17.049 -20.767 17.268 1.00 30.84 177 LYS A CA 1
ATOM 1374 C C . LYS A 1 177 ? 18.489 -21.049 16.831 1.00 30.84 177 LYS A C 1
ATOM 1376 O O . LYS A 1 177 ? 18.770 -21.063 15.634 1.00 30.84 177 LYS A O 1
ATOM 1381 N N . LEU A 1 178 ? 19.318 -21.206 17.861 1.00 32.75 178 LEU A N 1
ATOM 1382 C CA . LEU A 1 178 ? 20.736 -21.576 17.911 1.00 32.75 178 LEU A CA 1
ATOM 1383 C C . LEU A 1 178 ? 21.206 -22.525 16.802 1.00 32.75 178 LEU A C 1
ATOM 1385 O O . LEU A 1 178 ? 20.471 -23.496 16.513 1.00 32.75 178 LEU A O 1
#

Organism: Daucus carota subsp. sativus (NCBI:txid79200)

Secondary structure (DSSP, 8-state):
-----PPPPPP--------------PPPEE--HHHHHHT--GGGTT--EE---EEEEEE--TTSEEEE-TTT-SBEEEETTEEEETTTT--EES--EEEEEEEEEEE-SS-EEEEEEEHHHHHHHHSS-HHHHHHHHHHH------S---PPP----------S--------------

Radius of gyration: 23.23 Å; chains: 1; bounding box: 75×43×50 Å

pLDDT: mean 70.75, std 24.38, range [23.97, 95.56]

Foldseek 3Di:
DDDDPDDDDDDDPPPPPPPPPPPPDDDAAEDEPVVVVVPPDPVCPPHHHHYFWDFDDWDQFLPQKAWADPPPRDGWDQDPNWTADPPPPRDTHNDTDIKGFIWTFIDDPPGTDTDTDIRVRVCVVLVDGPVVQVVVQCVVDPDDDDPPRGDGRPSPPPDPPPPDDRDDPPPDDDDDDD

Sequence (178 aa):
MLHSNGYVAPERTLSTQTDSSTVSAMPIETISLKELSEKTSTEMLDTFFLCKVQVKVVEETNSWWFFSCIGCGEEAYTIEGKFKCTAKCQGNYPISEKRCRIVILAKDPTEAYNIVLLDRAAKSLLGKTATKLIAENSENNVVDLEENGNTPVNIPSSSRRIEHGAMHLDLKSPEWKL